Protein AF-A0A9W8J0Y9-F1 (afdb_monomer)

pLDDT: mean 88.58, std 8.29, range [48.84, 95.69]

Radius of gyration: 17.49 Å; Cα contacts (8 Å, |Δi|>4): 97; chains: 1; bounding box: 40×28×45 Å

Mean predicted aligned error: 5.59 Å

Solvent-accessible surface area (backbone atoms only — not comparable to full-atom values): 5810 Å² total; per-residue (Å²): 137,41,60,49,59,36,53,38,27,73,77,24,42,52,97,84,56,67,98,74,79,58,78,70,55,50,58,56,42,45,70,46,83,80,77,73,69,69,77,55,69,72,57,52,57,53,68,77,46,79,50,49,97,57,79,44,74,49,57,50,98,88,65,51,66,77,56,89,85,40,89,53,42,24,70,81,41,44,70,41,31,30,47,40,77,45,73,82,61,77,78,127

Foldseek 3Di:
DQVQQLVCLVVLAHPPRDPDADDPSSVVSNPDDRDGDDPDPVVVVVVVDQADPEAAWDADPVRDTDDLPDPQFDPVCVRNSYGDGDPPSNDD

Structure (mmCIF, N/CA/C/O backbone):
data_AF-A0A9W8J0Y9-F1
#
_entry.id   AF-A0A9W8J0Y9-F1
#
loop_
_atom_site.group_PDB
_atom_site.id
_atom_site.type_symbol
_atom_site.label_atom_id
_atom_site.label_alt_id
_atom_site.label_comp_id
_atom_site.label_asym_id
_atom_site.label_entity_id
_atom_site.label_seq_id
_atom_site.pdbx_PDB_ins_code
_atom_site.Cartn_x
_atom_site.Cartn_y
_atom_site.Cartn_z
_atom_site.occupancy
_atom_site.B_iso_or_equiv
_atom_site.auth_seq_id
_atom_site.auth_comp_id
_atom_site.auth_asym_id
_atom_site.auth_atom_id
_atom_site.pdbx_PDB_model_num
ATOM 1 N N . MET A 1 1 ? -2.056 -0.778 -0.626 1.00 72.62 1 MET A N 1
ATOM 2 C CA . MET A 1 1 ? -1.115 -1.760 -0.042 1.00 72.62 1 MET A CA 1
ATOM 3 C C . MET A 1 1 ? 0.055 -2.052 -0.974 1.00 72.62 1 MET A C 1
ATOM 5 O O . MET A 1 1 ? 1.133 -2.273 -0.455 1.00 72.62 1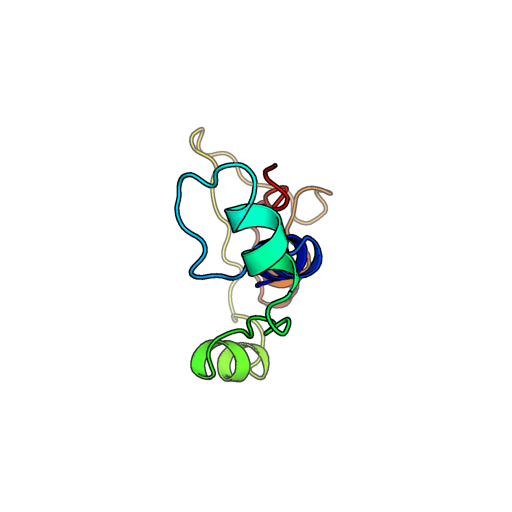 MET A O 1
ATOM 9 N 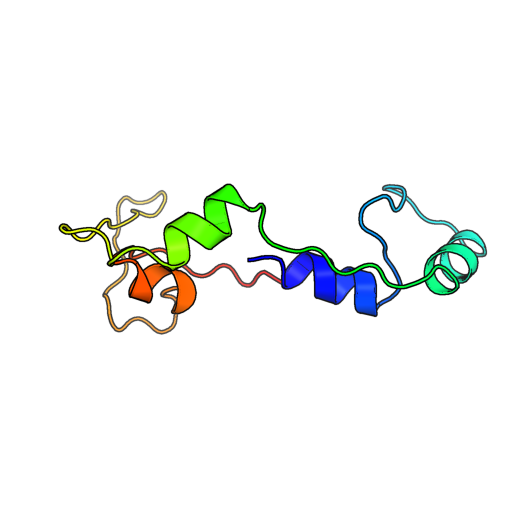N . CYS A 1 2 ? -0.097 -1.958 -2.300 1.00 86.94 2 CYS A N 1
ATOM 10 C CA . CYS A 1 2 ? 1.026 -2.050 -3.249 1.00 86.94 2 CYS A CA 1
ATOM 11 C C . CYS A 1 2 ? 1.346 -0.709 -3.935 1.00 86.94 2 CYS A C 1
ATOM 13 O O . CYS A 1 2 ? 2.109 -0.670 -4.891 1.00 86.94 2 CYS A O 1
ATOM 15 N N . ASP A 1 3 ? 0.753 0.393 -3.461 1.00 85.69 3 ASP A N 1
ATOM 16 C CA . ASP A 1 3 ? 0.695 1.652 -4.213 1.00 85.69 3 ASP A CA 1
ATOM 17 C C . ASP A 1 3 ? 2.096 2.259 -4.439 1.00 85.69 3 ASP A C 1
ATOM 19 O O . ASP A 1 3 ? 2.384 2.734 -5.529 1.00 85.69 3 ASP A O 1
ATOM 23 N N . ALA A 1 4 ? 3.004 2.162 -3.459 1.00 85.88 4 ALA A N 1
ATOM 24 C CA . ALA A 1 4 ? 4.387 2.630 -3.604 1.00 85.88 4 ALA A CA 1
ATOM 25 C C . ALA A 1 4 ? 5.201 1.830 -4.629 1.00 85.88 4 ALA A C 1
ATOM 27 O O . ALA A 1 4 ? 5.960 2.404 -5.407 1.00 85.88 4 ALA A O 1
ATOM 28 N N . PHE A 1 5 ? 5.039 0.503 -4.639 1.00 88.31 5 PHE A N 1
ATOM 29 C CA . PHE A 1 5 ? 5.705 -0.357 -5.615 1.00 88.31 5 PHE A CA 1
ATOM 30 C C . PHE A 1 5 ? 5.158 -0.098 -7.017 1.00 88.31 5 PHE A C 1
ATOM 32 O O . PHE A 1 5 ? 5.937 0.099 -7.942 1.00 88.31 5 PHE A O 1
ATOM 39 N N . ASN A 1 6 ? 3.833 -0.007 -7.157 1.00 92.12 6 ASN A N 1
ATOM 40 C CA . ASN A 1 6 ? 3.192 0.254 -8.445 1.00 92.12 6 ASN A CA 1
ATOM 41 C C . ASN A 1 6 ? 3.542 1.640 -8.988 1.00 92.12 6 ASN A C 1
ATOM 43 O O . ASN A 1 6 ? 3.823 1.756 -10.173 1.00 92.12 6 ASN A O 1
ATOM 47 N N . TY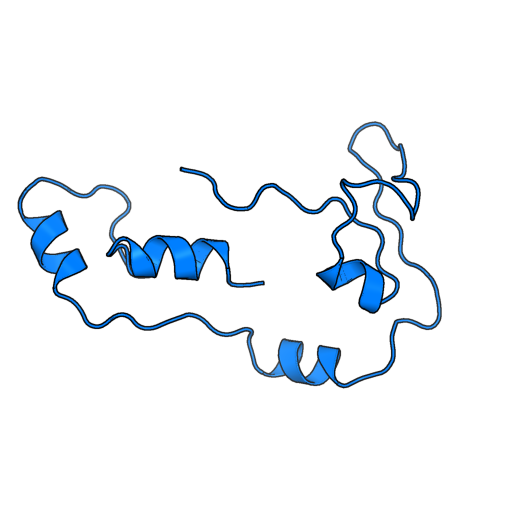R A 1 7 ? 3.661 2.649 -8.121 1.00 90.50 7 TYR A N 1
ATOM 48 C CA . TYR A 1 7 ? 4.178 3.962 -8.506 1.00 90.50 7 TYR A CA 1
ATOM 49 C C . TYR A 1 7 ? 5.599 3.878 -9.086 1.00 90.50 7 TYR A C 1
ATOM 51 O O . TYR A 1 7 ? 5.880 4.470 -10.123 1.00 90.50 7 TYR A O 1
ATOM 59 N N . ARG A 1 8 ? 6.499 3.103 -8.466 1.00 90.12 8 ARG A N 1
ATOM 60 C CA . ARG A 1 8 ? 7.858 2.886 -8.997 1.00 90.12 8 ARG A CA 1
ATOM 61 C C . ARG A 1 8 ? 7.844 2.119 -10.322 1.00 90.12 8 ARG A C 1
ATOM 63 O O . ARG A 1 8 ? 8.527 2.527 -11.257 1.00 90.12 8 ARG A O 1
ATOM 70 N N . ILE A 1 9 ? 7.015 1.084 -10.439 1.00 92.94 9 ILE A N 1
ATOM 71 C CA . ILE A 1 9 ? 6.806 0.343 -11.694 1.00 92.94 9 ILE A CA 1
ATOM 72 C C . ILE A 1 9 ? 6.324 1.285 -12.804 1.00 92.94 9 ILE A C 1
ATOM 74 O O . ILE A 1 9 ? 6.807 1.215 -13.934 1.00 92.94 9 ILE A O 1
ATOM 78 N N . ASP A 1 10 ? 5.435 2.227 -12.486 1.00 92.25 10 ASP A N 1
ATOM 79 C CA . ASP A 1 10 ? 4.952 3.220 -13.444 1.00 92.25 10 ASP A CA 1
ATOM 80 C C . ASP A 1 10 ? 6.053 4.166 -13.934 1.00 92.25 10 ASP A C 1
ATOM 82 O O . ASP A 1 10 ? 6.008 4.584 -15.096 1.00 92.25 10 ASP A O 1
ATOM 86 N N . LEU A 1 11 ? 7.064 4.431 -13.104 1.00 90.00 11 LEU A N 1
ATOM 87 C CA . LEU A 1 11 ? 8.272 5.182 -13.461 1.00 90.00 11 LEU A CA 1
ATOM 88 C C . LEU A 1 11 ? 9.310 4.354 -14.244 1.00 90.00 11 LEU A C 1
ATOM 90 O O . LEU A 1 11 ? 10.304 4.917 -14.709 1.00 90.00 11 LEU A O 1
ATOM 94 N N . GLY A 1 12 ? 9.072 3.051 -14.429 1.00 91.31 12 GLY A N 1
ATOM 95 C CA . GLY A 1 12 ? 9.975 2.130 -15.124 1.00 91.31 12 GLY A CA 1
ATOM 96 C C . GLY A 1 12 ? 10.917 1.352 -14.210 1.00 91.31 12 GLY A C 1
ATOM 97 O O . GLY A 1 12 ? 11.897 0.794 -14.687 1.00 91.31 12 GLY A O 1
ATOM 98 N N . LEU A 1 13 ? 10.633 1.317 -12.906 1.00 91.50 13 LEU A N 1
ATOM 99 C CA . LEU A 1 13 ? 11.382 0.536 -11.926 1.00 91.50 13 LEU A CA 1
ATOM 100 C C . LEU A 1 13 ? 10.594 -0.720 -11.536 1.00 91.50 13 LEU A C 1
ATOM 102 O O . LEU A 1 13 ? 9.755 -0.654 -10.630 1.00 91.50 13 LEU A O 1
ATOM 106 N N . PRO A 1 14 ? 10.827 -1.865 -12.203 1.00 92.31 14 PRO A N 1
ATOM 107 C CA . PRO A 1 14 ? 10.190 -3.118 -11.825 1.00 92.31 14 PRO A CA 1
ATOM 108 C C . PRO A 1 14 ? 10.647 -3.584 -10.433 1.00 92.31 14 PRO A C 1
ATOM 110 O O . PRO A 1 14 ? 11.650 -3.122 -9.885 1.00 92.31 14 PRO A O 1
ATOM 113 N N . ARG A 1 15 ? 9.897 -4.516 -9.833 1.00 89.38 15 ARG A N 1
ATOM 114 C CA . ARG A 1 15 ? 10.130 -4.997 -8.458 1.00 89.38 15 ARG A CA 1
ATOM 115 C C . ARG A 1 15 ? 11.525 -5.589 -8.243 1.00 89.38 15 ARG A C 1
ATOM 117 O O . ARG A 1 15 ? 12.044 -5.516 -7.124 1.00 89.38 15 ARG A O 1
ATOM 124 N N . ASP A 1 16 ? 12.060 -6.203 -9.288 1.00 91.12 16 ASP A N 1
ATOM 125 C CA . ASP A 1 16 ? 13.343 -6.894 -9.367 1.00 91.12 16 ASP A CA 1
ATOM 126 C C . ASP A 1 16 ? 14.471 -6.006 -9.917 1.00 91.12 16 ASP A C 1
ATOM 128 O O . ASP A 1 16 ? 15.549 -6.513 -10.223 1.00 91.12 16 ASP A O 1
ATOM 132 N N . ALA A 1 17 ? 14.247 -4.691 -10.038 1.00 90.75 17 ALA A N 1
ATOM 133 C CA . ALA A 1 17 ? 15.289 -3.758 -10.445 1.00 90.75 17 ALA A CA 1
ATOM 134 C C . ALA A 1 17 ? 16.517 -3.856 -9.513 1.00 90.75 17 ALA A C 1
ATOM 136 O O . ALA A 1 17 ? 16.357 -4.007 -8.293 1.00 90.75 17 ALA A O 1
ATOM 137 N N . PRO A 1 18 ? 17.743 -3.762 -10.061 1.00 90.19 18 PRO A N 1
ATOM 138 C CA . PRO A 1 18 ? 18.951 -3.802 -9.253 1.00 90.19 18 PRO A CA 1
ATOM 139 C C . PRO A 1 18 ? 19.012 -2.589 -8.306 1.00 90.19 18 PRO A C 1
ATOM 141 O O . PRO A 1 18 ? 18.455 -1.531 -8.604 1.00 90.19 18 PRO A O 1
ATOM 144 N N . PRO A 1 19 ? 19.694 -2.716 -7.153 1.00 86.62 19 PRO A N 1
ATOM 145 C CA . PRO A 1 19 ? 19.764 -1.646 -6.154 1.00 86.62 19 PRO A CA 1
ATOM 146 C C . PRO A 1 19 ? 20.532 -0.409 -6.643 1.00 86.62 19 PRO A C 1
ATOM 148 O O . PRO A 1 19 ? 20.297 0.690 -6.148 1.00 86.62 19 PRO A O 1
ATOM 151 N N . CYS A 1 20 ? 21.431 -0.588 -7.611 1.00 88.44 20 CYS A N 1
ATOM 152 C CA . CYS A 1 20 ? 22.152 0.474 -8.298 1.00 88.44 20 CYS A CA 1
ATOM 153 C C . CYS A 1 20 ? 21.892 0.311 -9.795 1.00 88.44 20 CYS A C 1
ATOM 155 O O . CYS A 1 20 ? 22.095 -0.782 -10.315 1.00 88.44 20 CYS A O 1
ATOM 157 N N . ILE A 1 21 ? 21.456 1.379 -10.461 1.00 89.56 21 ILE A N 1
ATOM 158 C CA . ILE A 1 21 ? 21.161 1.387 -11.898 1.00 89.56 21 ILE A CA 1
ATOM 159 C C . ILE A 1 21 ? 22.064 2.432 -12.547 1.00 89.56 21 ILE A C 1
ATOM 161 O O . ILE A 1 21 ? 22.124 3.570 -12.070 1.00 89.56 21 ILE A O 1
ATOM 165 N N . GLN A 1 22 ? 22.770 2.063 -13.611 1.00 87.56 22 GLN A N 1
ATOM 166 C CA . GLN A 1 22 ? 23.682 2.944 -14.334 1.00 87.56 22 GLN A CA 1
ATOM 167 C C . GLN A 1 22 ? 23.187 3.193 -15.757 1.00 87.56 22 GLN A C 1
ATOM 169 O O . GLN A 1 22 ? 22.875 2.252 -16.475 1.00 87.56 22 GLN A O 1
ATOM 174 N N . GLY A 1 23 ? 23.180 4.464 -16.177 1.00 84.19 23 GLY A N 1
ATOM 175 C CA . GLY A 1 23 ? 23.021 4.883 -17.576 1.00 84.19 23 GLY A CA 1
ATOM 176 C C . GLY A 1 23 ? 22.005 4.065 -18.382 1.00 84.19 23 GLY A C 1
ATOM 177 O O . GLY A 1 23 ? 20.802 4.173 -18.158 1.00 84.19 23 GLY A O 1
ATOM 178 N N . GLU A 1 24 ? 22.521 3.250 -19.304 1.00 84.94 24 GLU A N 1
ATOM 179 C CA . GLU A 1 24 ? 21.771 2.443 -20.278 1.00 84.94 24 GLU A CA 1
ATOM 180 C C . GLU A 1 24 ? 20.830 1.404 -19.637 1.00 84.94 24 GLU A C 1
ATOM 182 O O . GLU A 1 24 ? 19.752 1.141 -20.172 1.00 84.94 24 GLU A O 1
ATOM 187 N N . GLU A 1 25 ? 21.150 0.890 -18.443 1.00 89.19 25 GLU A N 1
ATOM 188 C CA . GLU A 1 25 ? 20.292 -0.059 -17.714 1.00 89.19 25 GLU A CA 1
ATOM 189 C C . GLU A 1 25 ? 18.923 0.553 -17.372 1.00 89.19 25 GLU A C 1
ATOM 191 O O . GLU A 1 25 ? 17.923 -0.155 -17.231 1.00 89.19 25 GLU A O 1
ATOM 196 N N . TRP A 1 26 ? 18.852 1.881 -17.243 1.00 89.81 26 TRP A N 1
ATOM 197 C CA . TRP A 1 26 ? 17.609 2.584 -16.943 1.00 89.81 26 TRP A CA 1
ATOM 198 C C . TRP A 1 26 ? 16.606 2.506 -18.095 1.00 89.81 26 TRP A C 1
ATOM 200 O O . TRP A 1 26 ? 15.409 2.294 -17.875 1.00 89.81 26 TRP A O 1
ATOM 210 N N . ASP A 1 27 ? 17.093 2.660 -19.324 1.00 91.00 27 ASP A N 1
ATOM 211 C CA . ASP A 1 27 ? 16.259 2.593 -20.520 1.00 91.00 27 ASP A CA 1
ATOM 212 C C . ASP A 1 27 ? 15.803 1.153 -20.779 1.00 91.00 27 ASP A C 1
ATOM 214 O O . ASP A 1 27 ? 14.633 0.925 -21.101 1.00 91.00 27 ASP A O 1
ATOM 218 N N . GLU A 1 28 ? 16.671 0.171 -20.520 1.00 92.31 28 GLU A N 1
ATOM 219 C CA . GLU A 1 28 ? 16.308 -1.247 -20.558 1.00 92.31 28 GLU A CA 1
ATOM 220 C C . GLU A 1 28 ? 15.205 -1.591 -19.552 1.00 92.31 28 GLU A C 1
ATOM 222 O O . GLU A 1 28 ? 14.241 -2.271 -19.905 1.00 92.31 28 GLU A O 1
ATOM 227 N N . LEU A 1 29 ? 15.310 -1.116 -18.304 1.00 92.62 29 LEU A N 1
ATOM 228 C CA . LEU A 1 29 ? 14.296 -1.341 -17.266 1.00 92.62 29 LEU A CA 1
ATOM 229 C C . LEU A 1 29 ? 12.956 -0.698 -17.634 1.00 92.62 29 LEU A C 1
ATOM 231 O O . LEU A 1 29 ? 11.914 -1.342 -17.500 1.00 92.62 29 LEU A O 1
ATOM 235 N N . LYS A 1 30 ? 12.978 0.530 -18.164 1.00 90.62 30 LYS A N 1
ATOM 236 C CA . LYS A 1 30 ? 11.781 1.241 -18.642 1.00 90.62 30 LYS A CA 1
ATOM 237 C C . LYS A 1 30 ? 11.093 0.561 -19.820 1.00 90.62 30 LYS A C 1
ATOM 239 O O . LYS A 1 30 ? 9.873 0.665 -19.934 1.00 90.62 30 LYS A O 1
ATOM 244 N N . ALA A 1 31 ? 11.854 -0.095 -20.694 1.00 92.75 31 ALA A N 1
ATOM 245 C CA . ALA A 1 31 ? 11.315 -0.810 -21.847 1.00 92.75 31 ALA A CA 1
ATOM 246 C C . ALA A 1 31 ? 10.603 -2.119 -21.462 1.00 92.75 31 ALA A C 1
ATOM 248 O O . ALA A 1 31 ? 9.823 -2.650 -22.258 1.00 92.75 31 ALA A O 1
ATOM 249 N N . ARG A 1 32 ? 10.840 -2.650 -20.253 1.00 93.31 32 ARG A N 1
ATOM 250 C CA . ARG A 1 32 ? 10.174 -3.870 -19.781 1.00 93.31 32 ARG A CA 1
ATOM 251 C C . ARG A 1 32 ? 8.664 -3.645 -19.621 1.00 93.31 32 ARG A C 1
ATOM 253 O O . ARG A 1 32 ? 8.230 -2.558 -19.233 1.00 93.31 32 ARG A O 1
ATOM 260 N N . PRO A 1 33 ? 7.836 -4.681 -19.848 1.00 94.44 33 PRO A N 1
ATOM 261 C CA . PRO A 1 33 ? 6.415 -4.613 -19.540 1.00 94.44 33 PRO A CA 1
ATOM 262 C C . PRO A 1 33 ? 6.172 -4.258 -18.069 1.00 94.44 33 PRO A C 1
ATOM 264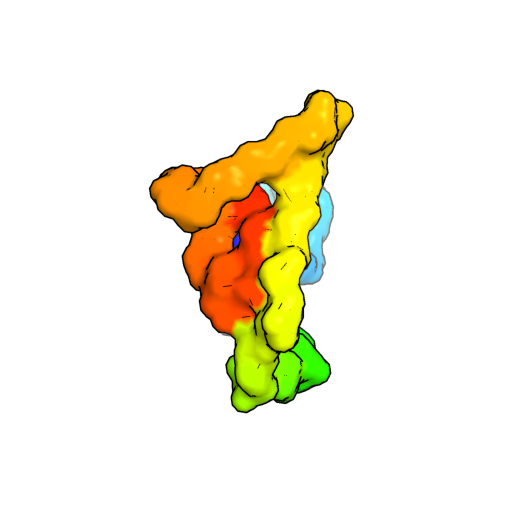 O O . PRO A 1 33 ? 6.767 -4.846 -17.165 1.00 94.44 33 PRO A O 1
ATOM 267 N N . LYS A 1 34 ? 5.253 -3.323 -17.821 1.00 94.88 34 LYS A N 1
ATOM 268 C CA . LYS A 1 34 ? 4.842 -2.950 -16.465 1.00 94.88 34 LYS A CA 1
ATOM 269 C C . LYS A 1 34 ? 3.965 -4.050 -15.874 1.00 94.88 34 LYS A C 1
ATOM 271 O O . LYS A 1 34 ? 2.824 -4.228 -16.294 1.00 94.88 34 LYS A O 1
ATOM 276 N N . VAL A 1 35 ? 4.494 -4.773 -14.893 1.00 94.81 35 VAL A N 1
ATOM 277 C CA . VAL A 1 35 ? 3.752 -5.784 -14.132 1.00 94.81 35 VAL A CA 1
ATOM 278 C C . VAL A 1 35 ? 3.434 -5.210 -12.761 1.00 94.81 35 VAL A C 1
ATOM 280 O O . VAL A 1 35 ? 4.315 -5.114 -11.912 1.00 94.81 35 VAL A O 1
ATOM 283 N N . HIS A 1 36 ? 2.185 -4.790 -12.551 1.00 94.94 36 HIS A N 1
ATOM 284 C CA . HIS A 1 36 ? 1.759 -4.229 -11.270 1.00 94.94 36 HIS A CA 1
ATOM 285 C C . HIS A 1 36 ? 1.595 -5.306 -10.202 1.00 94.94 36 HIS A C 1
ATOM 287 O O . HIS A 1 36 ? 0.956 -6.338 -10.408 1.00 94.94 36 HIS A O 1
ATOM 293 N N . GLU A 1 37 ? 2.109 -4.997 -9.020 1.00 93.25 37 GLU A N 1
ATOM 294 C CA . GLU A 1 37 ? 1.965 -5.800 -7.821 1.00 93.25 37 GLU A CA 1
ATOM 295 C C . GLU A 1 37 ? 0.520 -5.793 -7.331 1.00 93.25 37 GLU A C 1
ATOM 297 O O . GLU A 1 37 ? -0.192 -4.779 -7.357 1.00 93.25 37 GLU A O 1
ATOM 302 N N . GLN A 1 38 ? 0.111 -6.943 -6.810 1.00 93.25 38 GLN A N 1
ATOM 303 C CA . GLN A 1 38 ? -1.192 -7.152 -6.199 1.00 93.25 38 GLN A CA 1
ATOM 304 C C . GLN A 1 38 ? -0.996 -7.685 -4.780 1.00 93.25 38 GLN A C 1
ATOM 306 O O . GLN A 1 38 ? -0.057 -8.445 -4.535 1.00 93.25 38 GLN A O 1
ATOM 311 N N . PRO A 1 39 ? -1.884 -7.345 -3.828 1.00 89.88 39 PRO A N 1
ATOM 312 C CA . PRO A 1 39 ? -1.859 -7.987 -2.524 1.00 89.88 39 PRO A CA 1
ATOM 313 C C . PRO A 1 39 ? -1.948 -9.513 -2.681 1.00 89.88 39 PRO A C 1
ATOM 315 O O . PRO A 1 39 ? -2.681 -9.990 -3.555 1.00 89.88 39 PRO A O 1
ATOM 318 N N . PRO A 1 40 ? -1.253 -10.289 -1.836 1.00 91.81 40 PRO A N 1
ATOM 319 C CA . PRO A 1 40 ? -1.338 -11.739 -1.890 1.00 91.81 40 PRO A CA 1
ATOM 320 C C . PRO A 1 40 ? -2.763 -12.206 -1.579 1.00 91.81 40 PRO A C 1
ATOM 322 O O . PRO A 1 40 ? -3.521 -11.540 -0.870 1.00 91.81 40 PRO A O 1
ATOM 325 N N . GLU A 1 41 ? -3.120 -13.389 -2.073 1.00 94.06 41 GLU A N 1
ATOM 326 C CA . GLU A 1 41 ? -4.509 -13.856 -2.050 1.00 94.06 41 GLU A CA 1
ATOM 327 C C . GLU A 1 41 ? -5.087 -13.981 -0.634 1.00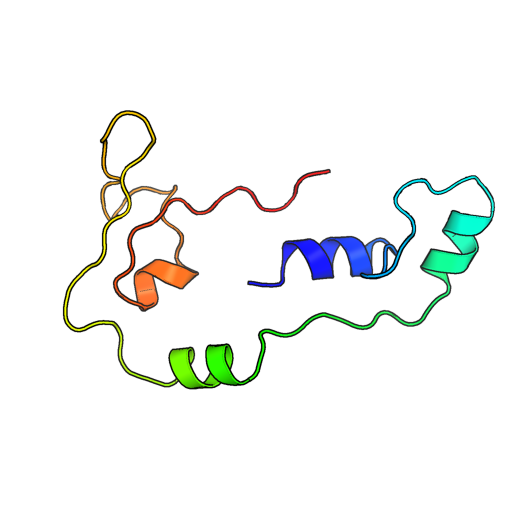 94.06 41 GLU A C 1
ATOM 329 O O . GLU A 1 41 ? -6.245 -13.657 -0.385 1.00 94.06 41 GLU A O 1
ATOM 334 N N . TRP A 1 42 ? -4.266 -14.378 0.341 1.00 93.88 42 TRP A N 1
ATOM 335 C CA . TRP A 1 42 ? -4.693 -14.430 1.741 1.00 93.88 42 TRP A CA 1
ATOM 336 C C . TRP A 1 42 ? -5.088 -13.049 2.287 1.00 93.88 42 TRP A C 1
ATOM 338 O O . TRP A 1 42 ? -6.022 -12.952 3.083 1.00 93.88 42 TRP A O 1
ATOM 348 N N . ALA A 1 43 ? -4.415 -11.982 1.846 1.00 90.00 43 ALA A N 1
ATOM 349 C CA . ALA A 1 43 ? -4.714 -10.622 2.270 1.00 90.00 43 ALA A CA 1
ATOM 350 C C . ALA A 1 43 ? -6.005 -10.127 1.614 1.00 90.00 43 ALA A C 1
ATOM 352 O O . ALA A 1 43 ? -6.821 -9.506 2.288 1.00 90.00 43 ALA A O 1
ATOM 353 N N . LYS A 1 44 ? -6.236 -10.460 0.337 1.00 91.25 44 LYS A N 1
ATOM 354 C CA . LYS A 1 44 ? -7.502 -10.167 -0.356 1.00 91.25 44 LYS A CA 1
ATOM 355 C C . LYS A 1 44 ? -8.689 -10.826 0.343 1.00 91.25 44 LYS A C 1
ATOM 357 O O . LYS A 1 44 ? -9.609 -10.120 0.741 1.00 91.25 44 LYS A O 1
ATOM 362 N N . ARG A 1 45 ? -8.601 -12.128 0.636 1.00 91.19 45 ARG A N 1
ATOM 363 C CA . ARG A 1 45 ? -9.631 -12.850 1.409 1.00 91.19 45 ARG A CA 1
ATOM 364 C C . ARG A 1 45 ? -9.888 -12.231 2.781 1.00 91.19 45 ARG A C 1
ATOM 366 O O . ARG A 1 45 ? -11.017 -12.225 3.258 1.00 91.19 45 ARG A O 1
ATOM 373 N N . ARG A 1 46 ? -8.859 -11.684 3.440 1.00 88.31 46 ARG A N 1
ATOM 374 C CA . ARG A 1 46 ? -9.053 -10.967 4.709 1.00 88.31 46 ARG A CA 1
ATOM 375 C C . ARG A 1 46 ? -9.882 -9.693 4.527 1.00 88.31 46 ARG A C 1
ATOM 377 O O . ARG A 1 46 ? -10.649 -9.373 5.431 1.00 88.31 46 ARG A O 1
ATOM 384 N N . LEU A 1 47 ? -9.742 -8.975 3.414 1.00 86.12 47 LEU A N 1
ATOM 385 C CA . LEU A 1 47 ? -10.502 -7.748 3.142 1.00 86.12 47 LEU A CA 1
ATOM 386 C C . LEU A 1 47 ? -11.990 -8.006 2.861 1.00 86.12 47 LEU A C 1
ATOM 388 O O . LEU A 1 47 ? -12.792 -7.095 3.028 1.00 86.12 47 LEU A O 1
ATOM 392 N N . GLU A 1 48 ? -12.354 -9.225 2.464 1.00 90.62 48 GLU A N 1
AT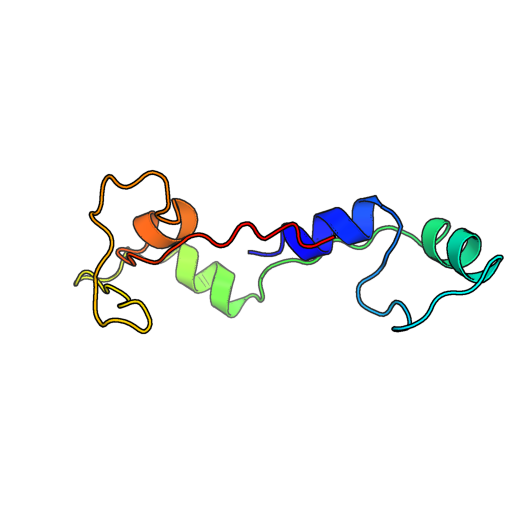OM 393 C CA . GLU A 1 48 ? -13.750 -9.642 2.251 1.00 90.62 48 GLU A CA 1
ATOM 394 C C . GLU A 1 48 ? -14.485 -9.943 3.566 1.00 90.62 48 GLU A C 1
ATOM 396 O O . GLU A 1 48 ? -15.713 -9.946 3.619 1.00 90.62 48 GLU A O 1
ATOM 401 N N . GLN A 1 49 ? -13.741 -10.198 4.644 1.00 91.44 49 GLN A N 1
ATOM 402 C CA . GLN A 1 49 ? -14.314 -10.461 5.959 1.00 91.44 49 GLN A CA 1
ATOM 403 C C . GLN A 1 49 ? -14.695 -9.162 6.677 1.00 91.44 49 GLN A C 1
ATOM 405 O O . GLN A 1 49 ? -14.061 -8.125 6.452 1.00 91.44 49 GLN A O 1
ATOM 410 N N . PRO A 1 50 ? -15.645 -9.216 7.630 1.00 95.00 50 PRO A N 1
ATOM 411 C CA . PRO A 1 50 ? -15.957 -8.075 8.476 1.00 95.00 50 PRO A CA 1
ATOM 412 C C . PRO A 1 50 ? -14.712 -7.459 9.153 1.00 95.00 50 PRO A C 1
ATOM 414 O O . PRO A 1 50 ? -13.688 -8.135 9.369 1.00 95.00 50 PRO A O 1
ATOM 417 N N . PRO A 1 51 ? -14.777 -6.167 9.522 1.00 94.50 51 PRO A N 1
ATOM 418 C CA . PRO A 1 51 ? -13.753 -5.528 10.342 1.00 94.50 51 PRO A CA 1
ATOM 419 C C . PRO A 1 51 ? -13.529 -6.297 11.650 1.00 94.50 51 PRO A C 1
ATOM 421 O O . PRO A 1 51 ? -14.378 -7.075 12.089 1.00 94.50 51 PRO A O 1
ATOM 424 N N . LEU A 1 52 ? -12.379 -6.087 12.294 1.00 93.50 52 LEU A N 1
ATOM 425 C CA . LEU A 1 52 ? -12.121 -6.715 13.592 1.00 93.50 52 LEU A CA 1
ATOM 426 C C . LEU A 1 52 ? -13.207 -6.316 14.603 1.00 93.50 52 LEU A C 1
ATOM 428 O O . LEU A 1 52 ? -13.584 -5.150 14.678 1.00 93.50 52 LEU A O 1
ATOM 432 N N . SER A 1 53 ? -13.682 -7.265 15.412 1.00 95.44 53 SER A N 1
ATOM 433 C CA . SER A 1 53 ? -14.715 -7.006 16.431 1.00 95.44 53 SER A CA 1
ATOM 434 C C . SER A 1 53 ? -14.275 -5.994 17.493 1.00 95.44 53 SER A C 1
ATOM 436 O O . SER A 1 53 ? -15.103 -5.302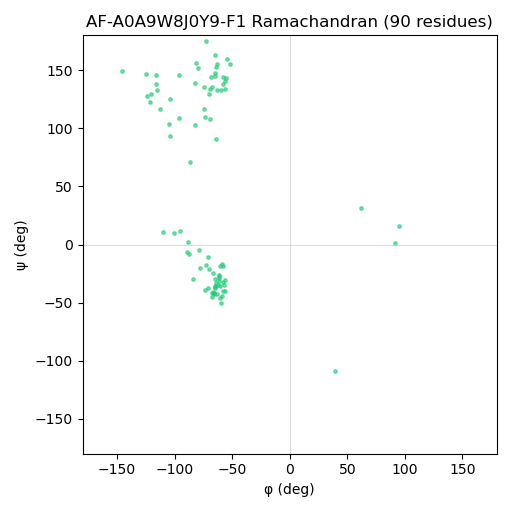 18.077 1.00 95.44 53 SER A O 1
ATOM 438 N N . ARG A 1 54 ? -12.963 -5.882 17.718 1.00 95.69 54 ARG A N 1
ATOM 439 C CA . ARG A 1 54 ? -12.338 -4.870 18.570 1.00 95.69 54 ARG A CA 1
ATOM 440 C C . ARG A 1 54 ? -11.441 -3.959 17.748 1.00 95.69 54 ARG A C 1
ATOM 442 O O . ARG A 1 54 ? -10.763 -4.414 16.826 1.00 95.69 54 ARG A O 1
ATOM 449 N N . LYS A 1 55 ? -11.380 -2.692 18.150 1.00 94.50 55 LYS A N 1
ATOM 450 C CA . LYS A 1 55 ? -10.434 -1.730 17.592 1.00 94.50 55 LYS A CA 1
ATOM 451 C C . LYS A 1 55 ? -9.010 -2.071 18.040 1.00 94.50 55 LYS A C 1
ATOM 453 O O . LYS A 1 55 ? -8.762 -2.271 19.227 1.00 94.50 55 LYS A O 1
ATOM 458 N N . VAL A 1 56 ? -8.087 -2.139 17.087 1.00 94.81 56 VAL A N 1
ATOM 459 C CA . VAL A 1 56 ? -6.646 -2.288 17.323 1.00 94.81 56 VAL A CA 1
ATOM 460 C C . VAL A 1 56 ? -6.002 -0.930 17.093 1.00 94.81 56 VAL A C 1
ATOM 462 O O . VAL A 1 56 ? -6.190 -0.343 16.034 1.00 94.81 56 VAL A O 1
ATOM 465 N N . VAL A 1 57 ? -5.264 -0.422 18.077 1.00 94.94 57 VAL A N 1
ATOM 466 C CA . VAL A 1 57 ? -4.628 0.900 18.012 1.00 94.94 57 VAL A CA 1
ATOM 467 C C . VAL A 1 57 ? -3.128 0.725 18.183 1.00 94.94 57 VAL A C 1
ATOM 469 O O . VAL A 1 57 ? -2.680 0.158 19.180 1.00 94.94 57 VAL A O 1
ATOM 472 N N . PHE A 1 58 ? -2.368 1.191 17.200 1.00 91.69 58 PHE A N 1
ATOM 473 C CA . PHE A 1 58 ? -0.914 1.218 17.264 1.00 91.69 58 PHE A CA 1
ATOM 474 C C . PHE A 1 58 ? -0.466 2.455 18.040 1.00 91.69 58 PHE A C 1
ATOM 476 O O . PHE A 1 58 ? -1.041 3.534 17.888 1.00 91.69 58 PHE A O 1
ATOM 483 N N . ARG A 1 59 ? 0.550 2.268 18.884 1.00 91.75 59 ARG A N 1
ATOM 484 C CA . ARG A 1 59 ? 1.240 3.355 19.578 1.00 91.75 59 ARG A CA 1
ATOM 485 C C . ARG A 1 59 ? 2.487 3.733 18.796 1.00 91.75 59 ARG A C 1
ATOM 487 O O . ARG A 1 59 ? 3.114 2.855 18.199 1.00 91.75 59 ARG A O 1
ATOM 494 N N . ASP A 1 60 ? 2.835 5.007 18.813 1.00 86.50 60 ASP A N 1
ATOM 495 C CA . ASP A 1 60 ? 4.122 5.472 18.308 1.00 86.50 60 ASP A CA 1
ATOM 496 C C . ASP A 1 60 ? 5.273 5.083 19.272 1.00 86.50 60 ASP A C 1
ATOM 498 O O . ASP A 1 60 ? 5.023 4.513 20.345 1.00 86.50 60 ASP A O 1
ATOM 502 N N . PRO A 1 61 ? 6.546 5.351 18.922 1.00 87.06 61 PRO A N 1
ATOM 503 C CA . PRO A 1 61 ? 7.680 5.061 19.803 1.00 87.06 61 PRO A CA 1
ATOM 504 C C . PRO A 1 61 ? 7.650 5.797 21.154 1.00 87.06 61 PRO A C 1
ATOM 506 O O . PRO A 1 61 ? 8.346 5.385 22.080 1.00 87.06 61 PRO A O 1
ATOM 509 N N . GLN A 1 62 ? 6.866 6.870 21.278 1.00 90.81 62 GLN A N 1
ATOM 510 C CA . GLN A 1 62 ? 6.661 7.641 22.505 1.00 90.81 62 GLN A CA 1
ATOM 511 C C . GLN A 1 62 ? 5.491 7.099 23.347 1.00 90.81 62 GLN A C 1
ATOM 513 O O . GLN A 1 62 ? 5.316 7.511 24.491 1.00 90.81 62 GLN A O 1
ATOM 518 N N . GLY A 1 63 ? 4.735 6.127 22.828 1.00 90.88 63 GLY A N 1
ATOM 519 C CA . GLY A 1 63 ? 3.597 5.500 23.497 1.00 90.88 63 GLY A CA 1
ATOM 520 C C . GLY A 1 63 ? 2.251 6.170 23.214 1.00 90.88 63 GLY A C 1
ATOM 521 O O . GLY A 1 63 ? 1.229 5.694 23.734 1.00 90.88 63 GLY A O 1
ATOM 522 N N . GLU A 1 64 ? 2.238 7.214 22.384 1.00 90.06 64 GLU A N 1
ATOM 523 C CA . GLU A 1 64 ? 1.059 7.995 22.030 1.00 90.06 64 GLU A CA 1
ATOM 524 C C . GLU A 1 64 ? 0.215 7.285 20.975 1.00 90.06 64 GLU A C 1
ATOM 526 O O . GLU A 1 64 ? 0.694 6.485 20.170 1.00 90.06 64 GLU A O 1
ATOM 531 N N . VAL A 1 65 ? -1.086 7.567 20.995 1.00 92.25 65 VAL A N 1
ATOM 532 C CA . VAL A 1 65 ? -2.063 6.973 20.079 1.00 92.25 65 VAL A CA 1
ATOM 533 C C . VAL A 1 65 ? -2.681 8.037 19.189 1.00 92.25 65 VAL A C 1
ATOM 535 O O . VAL A 1 65 ? -3.078 9.110 19.645 1.00 92.25 65 VAL A O 1
ATOM 538 N N . LEU A 1 66 ? -2.836 7.713 17.907 1.00 89.88 66 LEU A N 1
ATOM 539 C CA . LEU A 1 66 ? -3.568 8.578 16.992 1.00 89.88 66 LEU A CA 1
ATOM 540 C C . LEU A 1 66 ? -5.053 8.604 17.357 1.00 89.88 66 LEU A C 1
ATOM 542 O O . LEU A 1 66 ? -5.684 7.566 17.578 1.00 89.88 66 LEU A O 1
ATOM 546 N N . LYS A 1 67 ? -5.625 9.810 17.361 1.00 89.50 67 LYS A N 1
ATOM 547 C CA . LYS A 1 67 ? -7.078 9.983 17.375 1.00 89.50 67 LYS A CA 1
ATOM 548 C C . LYS A 1 67 ? -7.666 9.436 16.078 1.00 89.50 67 LYS A C 1
ATOM 550 O O . LYS A 1 67 ? -7.057 9.549 15.019 1.00 89.50 67 LYS A O 1
ATOM 555 N N . ASP A 1 68 ? -8.859 8.864 16.168 1.00 86.25 68 ASP A N 1
ATOM 556 C CA . ASP A 1 68 ? -9.527 8.198 15.044 1.00 86.25 68 ASP A CA 1
ATOM 557 C C . ASP A 1 68 ? -9.813 9.148 13.862 1.00 86.25 68 ASP A C 1
ATOM 559 O O . ASP A 1 68 ? -9.795 8.748 12.702 1.00 86.25 68 ASP A O 1
ATOM 563 N N . ASP A 1 69 ? -10.055 10.424 14.145 1.00 89.38 69 ASP A N 1
ATOM 564 C CA . ASP A 1 69 ? -10.315 11.494 13.178 1.00 89.38 69 ASP A CA 1
ATOM 565 C C . ASP A 1 69 ? -9.045 12.202 12.679 1.00 89.38 69 ASP A C 1
ATOM 567 O O . ASP A 1 69 ? -9.124 13.140 11.884 1.00 89.38 69 ASP A O 1
ATOM 571 N N . SER A 1 70 ? -7.863 11.767 13.120 1.00 89.81 70 SER A N 1
ATOM 572 C CA . SER A 1 70 ? -6.606 12.343 12.656 1.00 89.81 70 SER A CA 1
ATOM 573 C C . SER A 1 70 ? -6.425 12.103 11.157 1.00 89.81 70 SER A C 1
ATOM 575 O O . SER A 1 70 ? -6.518 10.976 10.675 1.00 89.81 70 SER A O 1
ATOM 577 N N . LYS A 1 71 ? -6.055 13.162 10.424 1.00 88.31 71 LYS A N 1
ATOM 578 C CA . LYS A 1 71 ? -5.715 13.099 8.990 1.00 88.31 71 LYS A CA 1
ATOM 579 C C . LYS A 1 71 ? -4.556 12.146 8.665 1.00 88.31 71 LYS A C 1
ATOM 581 O O . LYS A 1 71 ? -4.344 11.820 7.502 1.00 88.31 71 L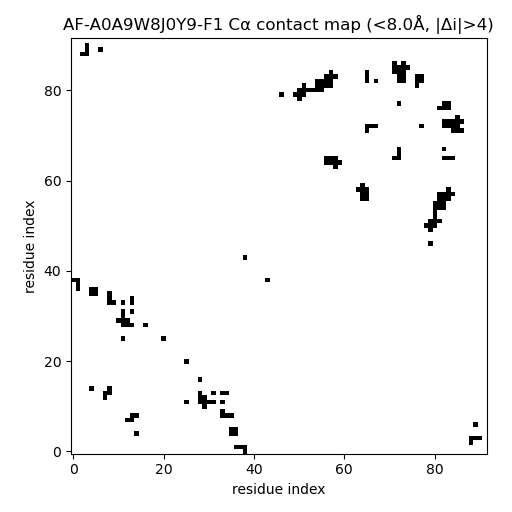YS A O 1
ATOM 586 N N . TYR A 1 72 ? -3.782 11.755 9.678 1.00 86.81 72 TYR A N 1
ATOM 587 C CA . TYR A 1 72 ? -2.659 10.831 9.548 1.00 86.81 72 TYR A CA 1
ATOM 588 C C . TYR A 1 72 ? -3.083 9.364 9.685 1.00 86.81 72 TYR A C 1
ATOM 590 O O . TYR A 1 72 ? -2.270 8.475 9.451 1.00 86.81 72 TYR A O 1
ATOM 598 N N . VAL A 1 73 ? -4.337 9.075 10.054 1.00 90.69 73 VAL A N 1
ATOM 599 C CA . VAL A 1 73 ? -4.838 7.698 10.122 1.00 90.69 73 VAL A CA 1
ATOM 600 C C . VAL A 1 73 ? -4.956 7.120 8.717 1.00 90.69 73 VAL A C 1
ATOM 602 O O . VAL A 1 73 ? -5.493 7.736 7.798 1.00 90.69 73 VAL A O 1
ATOM 605 N N . SER A 1 74 ? -4.478 5.890 8.543 1.00 89.19 74 SER A N 1
ATOM 606 C CA . SER A 1 74 ? -4.663 5.178 7.285 1.00 89.19 74 SER A CA 1
ATOM 607 C C . SER A 1 74 ? -6.127 4.788 7.082 1.00 89.19 74 SER A C 1
ATOM 609 O O . SER A 1 74 ? -6.615 3.825 7.674 1.00 89.19 74 SER A O 1
ATOM 611 N N . GLU A 1 75 ? -6.809 5.459 6.154 1.00 88.81 75 GLU A N 1
ATOM 612 C CA . GLU A 1 75 ? -8.196 5.139 5.781 1.00 88.81 75 GLU A CA 1
ATOM 613 C C . GLU A 1 75 ? -8.382 3.683 5.320 1.00 88.81 75 GLU A C 1
ATOM 615 O O . GLU A 1 75 ? -9.430 3.075 5.546 1.00 88.81 75 GLU A O 1
ATOM 620 N N . LYS A 1 76 ? -7.354 3.075 4.708 1.00 87.19 76 LYS A N 1
ATOM 621 C CA . LYS A 1 76 ? -7.397 1.660 4.296 1.00 87.19 76 LYS A CA 1
ATOM 622 C C . LYS A 1 76 ? -7.475 0.723 5.510 1.00 87.19 76 LYS A C 1
ATOM 624 O O . LYS A 1 76 ? -8.241 -0.235 5.476 1.00 87.19 76 LYS A O 1
ATOM 629 N N . PHE A 1 77 ? -6.721 1.002 6.575 1.00 90.38 77 PHE A N 1
ATOM 630 C CA . PHE A 1 77 ? -6.698 0.180 7.792 1.00 90.38 77 PHE A CA 1
ATOM 631 C C . PHE A 1 77 ? -7.825 0.522 8.768 1.00 90.38 77 PHE A C 1
ATOM 633 O O . PHE A 1 77 ? -8.352 -0.376 9.428 1.00 90.38 77 PHE A O 1
ATOM 640 N N . LYS A 1 78 ? -8.281 1.778 8.790 1.00 91.94 78 LYS A N 1
ATOM 641 C CA . LYS A 1 78 ? -9.428 2.214 9.594 1.00 91.94 78 LYS A CA 1
ATOM 642 C C . LYS A 1 78 ? -10.687 1.407 9.281 1.00 91.94 78 LYS A C 1
ATOM 644 O O . LYS A 1 78 ? -11.369 0.959 10.198 1.00 91.94 78 LYS A O 1
ATOM 649 N N . LYS A 1 79 ? -10.924 1.097 7.999 1.00 91.12 79 LYS A N 1
ATOM 650 C CA . LYS A 1 79 ? -12.008 0.201 7.543 1.00 91.12 79 LYS A CA 1
ATOM 651 C C . LYS A 1 79 ? -11.949 -1.209 8.140 1.00 91.12 79 LYS A C 1
ATOM 653 O O . LYS A 1 79 ? -12.951 -1.908 8.128 1.00 91.12 79 LYS A O 1
ATOM 658 N N . LEU A 1 80 ? -10.802 -1.631 8.669 1.00 92.06 80 LEU A N 1
ATOM 659 C CA . LEU A 1 80 ? -10.597 -2.931 9.310 1.00 92.06 80 LEU A CA 1
ATOM 660 C C . LEU A 1 80 ? -10.640 -2.853 10.846 1.00 92.06 80 LEU A C 1
ATOM 662 O O . LEU A 1 80 ? -10.319 -3.844 11.504 1.00 92.06 80 LEU A O 1
ATOM 666 N N . ASN A 1 81 ? -11.044 -1.708 11.415 1.00 95.25 81 ASN A N 1
ATOM 667 C CA . ASN A 1 81 ? -10.928 -1.370 12.839 1.00 95.25 81 ASN A CA 1
ATOM 668 C C . ASN A 1 81 ? -9.473 -1.315 13.339 1.00 95.25 81 ASN A C 1
ATOM 670 O O . ASN A 1 81 ? -9.195 -1.593 14.505 1.00 95.25 81 ASN A O 1
ATOM 674 N N . ILE A 1 82 ? -8.538 -0.933 12.466 1.00 92.81 82 ILE A N 1
ATOM 675 C CA . ILE A 1 82 ? -7.125 -0.752 12.807 1.00 92.81 82 ILE A CA 1
ATOM 676 C C . ILE A 1 82 ? -6.778 0.735 12.697 1.00 92.81 82 ILE A C 1
ATOM 678 O O . ILE A 1 82 ? -6.839 1.315 11.616 1.00 92.81 82 ILE A O 1
ATOM 682 N N . ILE A 1 83 ? -6.400 1.348 13.818 1.00 94.19 83 ILE A N 1
ATOM 683 C CA . ILE A 1 83 ? -5.910 2.725 13.882 1.00 94.19 83 ILE A CA 1
ATOM 684 C C . ILE A 1 83 ? -4.389 2.681 13.869 1.00 94.19 83 ILE A C 1
ATOM 686 O O . ILE A 1 83 ? -3.751 2.244 14.829 1.00 94.19 83 ILE A O 1
ATOM 690 N N . VAL A 1 84 ? -3.825 3.106 12.749 1.00 91.50 84 VAL A N 1
ATOM 691 C CA . VAL A 1 84 ? -2.388 3.179 12.512 1.00 91.50 84 VAL A CA 1
ATOM 692 C C . VAL A 1 84 ? -2.108 4.389 11.637 1.00 91.50 84 VAL A C 1
ATOM 694 O O . VAL A 1 84 ? -2.950 4.774 10.815 1.00 91.50 84 VAL A O 1
ATOM 697 N N . GLU A 1 85 ? -0.935 4.981 11.818 1.00 89.19 85 GLU A N 1
ATOM 698 C CA . GLU A 1 85 ? -0.459 6.029 10.930 1.00 89.19 85 GLU A CA 1
ATOM 699 C C . GLU A 1 85 ? -0.357 5.481 9.503 1.00 89.19 85 GLU A C 1
ATOM 701 O O . GLU A 1 85 ? 0.143 4.379 9.273 1.00 89.19 85 GLU A O 1
ATOM 706 N N . GLY A 1 86 ? -0.879 6.222 8.532 1.00 81.06 86 GLY A N 1
ATOM 707 C CA . GLY A 1 86 ? -0.634 5.962 7.125 1.00 81.06 86 GLY A CA 1
ATOM 708 C C . GLY A 1 86 ? 0.703 6.584 6.748 1.00 81.06 86 GLY A C 1
ATOM 709 O O . GLY A 1 86 ? 0.734 7.801 6.575 1.00 81.06 86 GLY A O 1
ATOM 710 N N . PRO A 1 87 ? 1.797 5.812 6.598 1.00 69.00 87 PRO A N 1
ATOM 711 C CA . PRO A 1 87 ? 3.053 6.396 6.155 1.00 69.00 87 PRO A CA 1
ATOM 712 C C . PRO A 1 87 ? 2.853 7.072 4.796 1.00 69.00 87 PRO A C 1
ATOM 714 O O . PRO A 1 87 ? 2.109 6.576 3.944 1.00 69.00 87 PRO A O 1
ATOM 717 N N . HIS A 1 88 ? 3.539 8.190 4.567 1.00 63.28 88 HIS A N 1
ATOM 718 C CA . HIS A 1 88 ? 3.717 8.727 3.222 1.00 63.28 88 HIS A CA 1
ATOM 719 C C . HIS A 1 88 ? 4.543 7.710 2.425 1.00 63.28 88 HIS A C 1
ATOM 721 O O . HIS A 1 88 ? 5.764 7.697 2.467 1.00 63.28 88 HIS A O 1
ATOM 727 N N . ILE A 1 89 ? 3.858 6.782 1.760 1.00 63.94 89 ILE A N 1
ATOM 728 C CA . ILE A 1 89 ? 4.461 5.589 1.150 1.00 63.94 89 ILE A CA 1
ATOM 729 C C . ILE A 1 89 ? 5.309 5.882 -0.097 1.00 63.94 89 ILE A C 1
ATOM 731 O O . ILE A 1 89 ? 6.021 4.999 -0.569 1.00 63.94 89 ILE A O 1
ATOM 735 N N . TYR A 1 90 ? 5.248 7.098 -0.638 1.00 63.56 90 TYR A N 1
ATOM 736 C CA . TYR A 1 90 ? 6.045 7.514 -1.789 1.00 63.56 90 TYR A CA 1
ATOM 737 C C . TYR A 1 90 ? 7.410 8.024 -1.319 1.00 63.56 90 TYR A C 1
ATOM 739 O O . TYR A 1 90 ? 7.683 9.219 -1.336 1.00 63.56 90 TYR A O 1
ATOM 747 N N . PHE A 1 91 ? 8.261 7.110 -0.859 1.00 55.19 91 PHE A N 1
ATOM 748 C CA . PHE A 1 91 ? 9.678 7.411 -0.686 1.00 55.19 91 PHE A CA 1
ATOM 749 C C . PHE A 1 91 ? 10.329 7.451 -2.073 1.00 55.19 91 PHE A C 1
ATOM 751 O O . PHE A 1 91 ? 10.321 6.432 -2.782 1.00 55.19 91 PHE A O 1
ATOM 758 N N . VAL A 1 92 ? 10.840 8.624 -2.451 1.00 48.84 92 VAL A N 1
ATOM 759 C CA . VAL A 1 92 ? 11.785 8.810 -3.562 1.0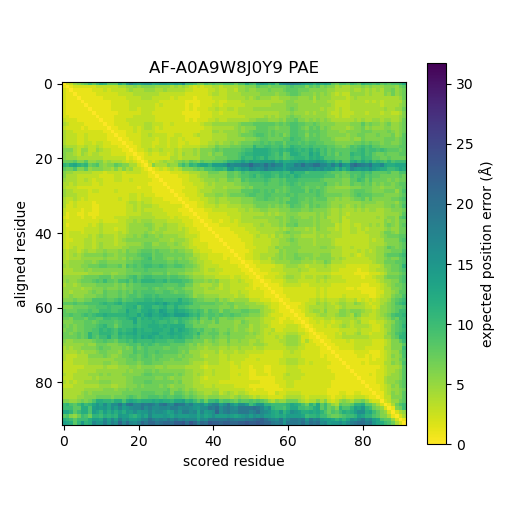0 48.84 92 VAL A CA 1
ATOM 760 C C . VAL A 1 92 ? 13.187 8.731 -2.989 1.00 48.84 92 VAL A C 1
ATOM 762 O O . VAL A 1 92 ? 13.434 9.451 -1.997 1.00 48.84 92 VAL A O 1
#

Organism: NCBI:txid2828524

Sequence (92 aa):
MCDAFNYRIDLGLPRDAPPCIQGEEWDELKARPKVHEQPPEWAKRRLEQPPLSRKVVFRDPQGEVLKDDSKYVSEKFKKLNIIVEGPHIYFV

Secondary structure (DSSP, 8-state):
--HHHHHHHHTT--TT--SS--THHHHHHHHS--------HHHHHHHHSPPPSS-EE-B-TTS-B--TT-TTB-HHHHTTTEE-B-------

Nearest PDB structures (foldseek):
  7ohq-assembly1_v  TM=4.298E-01  e=6.647E+00  Saccharomyces cerevisiae S288C